Protein AF-A5GAB2-F1 (afdb_monomer_lite)

Foldseek 3Di:
DVVVCVVVVQFWKKDKFFPVCVVVCVVPNDFFQVVCVVVVDDGDDQDPCPVVPPRRDDDIHTPDPPCVSVVVSCVVDVVTDMDMDIDGPCVVPDDDPPDDDPDDPPDPDD

InterPro domains:
  IPR029494 ssDNA thymidine ADP-ribosyltransferase, DarT [PS52018] (11-110)

Organism: Geotalea uraniireducens (strain Rf4) (NCBI:txid351605)

Structure (mmCIF, N/CA/C/O backbone):
data_AF-A5GAB2-F1
#
_entry.id   AF-A5GAB2-F1
#
loop_
_atom_site.group_PDB
_atom_site.id
_atom_site.type_symbol
_atom_site.label_atom_id
_atom_site.label_alt_id
_atom_site.label_comp_id
_atom_site.label_asym_id
_atom_site.label_entity_id
_atom_site.label_seq_id
_atom_site.pdbx_PDB_ins_code
_atom_site.Cartn_x
_atom_site.Cartn_y
_atom_site.Cartn_z
_atom_site.occupancy
_atom_site.B_iso_or_equiv
_atom_site.auth_seq_id
_atom_site.auth_comp_id
_atom_site.auth_asym_id
_atom_site.auth_atom_id
_atom_site.pdbx_PDB_model_num
ATOM 1 N N . MET A 1 1 ? -11.990 -10.817 14.218 1.00 89.88 1 MET A N 1
ATOM 2 C CA . MET A 1 1 ? -11.371 -9.761 13.385 1.00 89.88 1 MET A CA 1
ATOM 3 C C . MET A 1 1 ? -12.088 -8.422 13.550 1.00 89.88 1 MET A C 1
ATOM 5 O O . MET A 1 1 ? -11.525 -7.550 14.194 1.00 89.88 1 MET A O 1
ATOM 9 N N . ARG A 1 2 ? -13.333 -8.268 13.069 1.00 95.56 2 ARG A N 1
ATOM 10 C CA . ARG A 1 2 ? -14.080 -6.993 13.083 1.00 95.56 2 ARG A CA 1
ATOM 11 C C . ARG A 1 2 ? -14.103 -6.262 14.436 1.00 95.56 2 ARG A C 1
ATOM 13 O O . ARG A 1 2 ? -13.582 -5.159 14.519 1.00 95.56 2 ARG A O 1
ATOM 20 N N . ALA A 1 3 ? -14.586 -6.908 15.501 1.00 96.94 3 ALA A N 1
ATOM 21 C CA . ALA A 1 3 ? -14.663 -6.293 16.834 1.00 96.94 3 ALA A CA 1
ATOM 22 C C . ALA A 1 3 ? -13.298 -5.810 17.367 1.00 96.94 3 ALA A C 1
ATOM 24 O O . ALA A 1 3 ? -13.215 -4.780 18.026 1.00 96.94 3 ALA A O 1
ATOM 25 N N . THR A 1 4 ? -12.209 -6.521 17.055 1.00 96.81 4 THR A N 1
ATOM 26 C CA . THR A 1 4 ? -10.845 -6.129 17.447 1.00 96.81 4 THR A CA 1
ATOM 27 C C . THR A 1 4 ? -10.370 -4.892 16.689 1.00 96.81 4 THR A C 1
ATOM 29 O O . THR A 1 4 ? -9.747 -4.016 17.280 1.00 96.81 4 THR A O 1
ATOM 32 N N . VAL A 1 5 ? -10.649 -4.824 15.386 1.00 96.69 5 VAL A N 1
ATOM 33 C CA . VAL A 1 5 ? -10.288 -3.685 14.530 1.00 96.69 5 VAL A CA 1
ATOM 34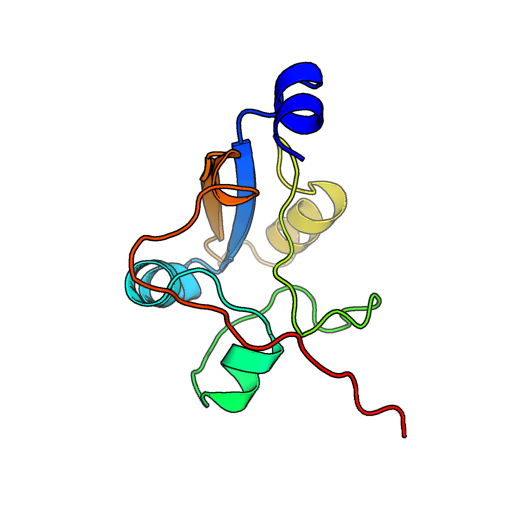 C C . VAL A 1 5 ? -11.083 -2.445 14.946 1.00 96.69 5 VAL A C 1
ATOM 36 O O . VAL A 1 5 ? -10.492 -1.390 15.175 1.00 96.69 5 VAL A O 1
ATOM 39 N N . GLU A 1 6 ? -12.398 -2.590 15.119 1.00 95.88 6 GLU A N 1
ATOM 40 C CA . GLU A 1 6 ? -13.297 -1.516 15.557 1.00 95.88 6 GLU A CA 1
ATOM 41 C C . GLU A 1 6 ? -12.958 -1.044 16.979 1.00 95.88 6 GLU A C 1
ATOM 43 O O . GLU A 1 6 ? -12.803 0.154 17.202 1.00 95.88 6 GLU A O 1
ATOM 48 N N . GLY A 1 7 ? -12.730 -1.966 17.923 1.00 97.62 7 GLY A N 1
ATOM 49 C CA . GLY A 1 7 ? -12.349 -1.636 19.302 1.00 97.62 7 GLY A CA 1
ATOM 50 C C . GLY A 1 7 ? -10.992 -0.934 19.429 1.00 97.62 7 GLY A C 1
ATOM 51 O O . GLY A 1 7 ? -10.744 -0.253 20.420 1.00 97.62 7 GLY A O 1
ATOM 52 N N . ARG A 1 8 ? -10.119 -1.060 18.420 1.00 96.81 8 ARG A N 1
ATOM 53 C CA . ARG A 1 8 ? -8.845 -0.326 18.322 1.00 96.81 8 ARG A CA 1
ATOM 54 C C . ARG A 1 8 ? -8.947 0.965 17.502 1.00 96.81 8 ARG A C 1
ATOM 56 O O . ARG A 1 8 ? -7.930 1.620 17.297 1.00 96.81 8 ARG A O 1
ATOM 63 N N . GLY A 1 9 ? -10.133 1.322 17.003 1.00 96.81 9 GLY A N 1
ATOM 64 C CA . GLY A 1 9 ? -10.336 2.514 16.174 1.00 96.81 9 GLY A CA 1
ATOM 65 C C . GLY A 1 9 ? -9.638 2.451 14.810 1.00 96.81 9 GLY A C 1
ATOM 66 O O . GLY A 1 9 ? -9.325 3.486 14.223 1.00 96.81 9 GLY A O 1
ATOM 67 N N . ILE A 1 10 ? -9.360 1.251 14.291 1.00 96.94 10 ILE A N 1
ATOM 68 C CA . ILE A 1 10 ? -8.656 1.076 13.017 1.00 96.94 10 ILE A CA 1
ATOM 69 C C . ILE A 1 10 ? -9.656 1.253 11.866 1.00 96.94 10 ILE A C 1
ATOM 71 O O . ILE A 1 10 ? -10.328 0.317 11.430 1.00 96.94 10 ILE A O 1
ATOM 75 N N . ALA A 1 11 ? -9.758 2.480 11.359 1.00 95.94 11 ALA A N 1
ATOM 76 C CA . ALA A 1 11 ? -10.657 2.815 10.251 1.00 95.94 11 ALA A CA 1
ATOM 77 C C . ALA A 1 11 ? -10.080 2.449 8.873 1.00 95.94 11 ALA A C 1
ATOM 79 O O . ALA A 1 11 ? -10.825 2.160 7.930 1.00 95.94 11 ALA A O 1
ATOM 80 N N . HIS A 1 12 ? -8.749 2.469 8.747 1.00 97.25 12 HIS A N 1
ATOM 81 C CA . HIS A 1 12 ? -8.078 2.347 7.461 1.00 97.25 12 HIS A CA 1
ATOM 82 C C . HIS A 1 12 ? -6.798 1.521 7.519 1.00 97.25 12 HIS A C 1
ATOM 84 O O . HIS A 1 12 ? -6.062 1.534 8.507 1.00 97.25 12 HIS A O 1
ATOM 90 N N . LEU A 1 13 ? -6.523 0.864 6.398 1.00 97.56 13 LEU A N 1
ATOM 91 C CA . LEU A 1 13 ? -5.247 0.237 6.090 1.00 97.56 13 LEU A CA 1
ATOM 92 C C . LEU A 1 13 ? -4.563 1.028 4.979 1.00 97.56 13 LEU A C 1
ATOM 94 O O . LEU A 1 13 ? -5.232 1.652 4.153 1.00 97.56 13 LEU A O 1
ATOM 98 N N . ILE A 1 14 ? -3.238 1.008 4.967 1.00 97.81 14 ILE A N 1
ATOM 99 C CA . ILE A 1 14 ? -2.424 1.803 4.057 1.00 97.81 14 ILE A CA 1
ATOM 100 C C . ILE A 1 14 ? -1.526 0.891 3.232 1.00 97.81 14 ILE A C 1
ATOM 102 O O . ILE A 1 14 ? -0.794 0.070 3.782 1.00 97.81 14 ILE A O 1
ATOM 106 N N . HIS A 1 15 ? -1.545 1.080 1.918 1.00 96.25 15 HIS A N 1
ATOM 107 C CA . HIS A 1 15 ? -0.602 0.462 0.994 1.00 96.25 15 HIS A CA 1
ATOM 108 C C . HIS A 1 15 ? 0.160 1.567 0.271 1.00 96.25 15 HIS A C 1
ATOM 110 O O . HIS A 1 15 ? -0.458 2.425 -0.357 1.00 96.25 15 HIS A O 1
AT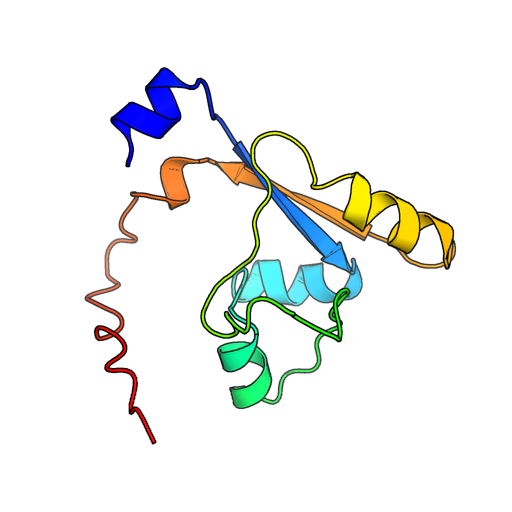OM 116 N N . PHE A 1 16 ? 1.487 1.571 0.371 1.00 95.56 16 PHE A N 1
ATOM 117 C CA . PHE A 1 16 ? 2.317 2.450 -0.446 1.00 95.56 16 PHE A CA 1
ATOM 118 C C . PHE A 1 16 ? 2.956 1.632 -1.563 1.00 95.56 16 PHE A C 1
ATOM 120 O O . PHE A 1 16 ? 3.400 0.504 -1.353 1.00 95.56 16 PHE A O 1
ATOM 127 N N . THR A 1 17 ? 2.978 2.203 -2.757 1.00 95.19 17 THR A N 1
ATOM 128 C CA . THR A 1 17 ? 3.434 1.521 -3.963 1.00 95.19 17 THR A CA 1
ATOM 129 C C . THR A 1 17 ? 3.974 2.526 -4.965 1.00 95.19 17 THR A C 1
ATOM 131 O O . THR A 1 17 ? 3.778 3.739 -4.835 1.00 95.19 17 THR A O 1
ATOM 134 N N . ARG A 1 18 ? 4.655 2.001 -5.971 1.00 95.56 18 ARG A N 1
ATOM 135 C CA . ARG A 1 18 ? 5.107 2.742 -7.140 1.00 95.56 18 ARG A CA 1
ATOM 136 C C . ARG A 1 18 ? 3.921 3.287 -7.914 1.00 95.56 18 ARG A C 1
ATOM 138 O O . ARG A 1 18 ? 2.936 2.574 -8.099 1.00 95.56 18 ARG A O 1
ATOM 145 N N . PHE A 1 19 ? 3.993 4.546 -8.343 1.00 96.00 19 PHE A N 1
ATOM 146 C CA . PHE A 1 19 ? 2.918 5.153 -9.130 1.00 96.00 19 PHE A CA 1
ATOM 147 C C . PHE A 1 19 ? 2.638 4.355 -10.411 1.00 96.00 19 PHE A C 1
ATOM 149 O O . PHE A 1 19 ? 1.490 4.213 -10.815 1.00 96.00 19 PHE A O 1
ATOM 156 N N . GLU A 1 20 ? 3.672 3.752 -10.988 1.00 95.75 20 GLU A N 1
ATOM 157 C CA . GLU A 1 20 ? 3.617 2.874 -12.156 1.00 95.75 20 GLU A CA 1
ATOM 158 C C . GLU A 1 20 ? 2.690 1.664 -11.943 1.00 95.75 20 GLU A C 1
ATOM 160 O O . GLU A 1 20 ? 1.992 1.244 -12.864 1.00 95.75 20 GLU A O 1
ATOM 165 N N . ASN A 1 21 ? 2.587 1.159 -10.709 1.00 95.69 21 ASN A N 1
ATOM 166 C CA . ASN A 1 21 ? 1.690 0.050 -10.379 1.00 95.69 21 ASN A CA 1
ATOM 167 C C . ASN A 1 21 ? 0.224 0.486 -10.241 1.00 95.69 21 ASN A C 1
ATOM 169 O O . ASN A 1 21 ? -0.663 -0.366 -10.173 1.00 95.69 21 ASN A O 1
ATOM 173 N N . LEU A 1 22 ? -0.059 1.793 -10.152 1.00 95.81 22 LEU A N 1
ATOM 174 C CA . LEU A 1 22 ? -1.391 2.292 -9.809 1.00 95.81 22 LEU A CA 1
ATOM 175 C C . LEU A 1 22 ? -2.448 1.836 -10.818 1.00 95.81 22 LEU A C 1
ATOM 177 O O . LEU A 1 22 ? -3.533 1.434 -10.409 1.00 95.81 22 LEU A O 1
ATOM 181 N N . ASN A 1 23 ? -2.128 1.852 -12.114 1.00 94.75 23 ASN A N 1
ATOM 182 C CA . ASN A 1 23 ? -3.068 1.430 -13.151 1.00 94.75 23 ASN A CA 1
ATOM 183 C C . ASN A 1 23 ? -3.446 -0.056 -13.006 1.00 94.75 23 ASN A C 1
ATOM 185 O O . ASN A 1 23 ? -4.629 -0.377 -12.937 1.00 94.75 23 ASN A O 1
ATOM 189 N N . SER A 1 24 ? -2.457 -0.947 -12.863 1.00 94.06 24 SER A N 1
ATOM 190 C CA . SER A 1 24 ? -2.709 -2.383 -12.648 1.00 94.06 24 SER A CA 1
ATOM 191 C C . SER A 1 24 ? -3.492 -2.629 -11.353 1.00 94.06 24 SER A C 1
ATOM 193 O O . SER A 1 24 ? -4.448 -3.400 -11.343 1.00 94.06 24 SER A O 1
ATOM 195 N N . ILE A 1 25 ? -3.183 -1.900 -10.274 1.00 95.06 25 ILE A N 1
ATOM 196 C CA . ILE A 1 25 ? -3.920 -2.009 -9.005 1.00 95.06 25 ILE A CA 1
ATOM 197 C C . ILE A 1 25 ? -5.382 -1.576 -9.155 1.00 95.06 25 ILE A C 1
ATOM 199 O O . ILE A 1 25 ? -6.265 -2.204 -8.572 1.00 95.06 25 ILE A O 1
ATOM 203 N N . LEU A 1 26 ? -5.668 -0.521 -9.920 1.00 94.56 26 LEU A N 1
ATOM 204 C CA . LEU A 1 26 ? -7.045 -0.086 -10.165 1.00 94.56 26 LEU A CA 1
ATOM 205 C C . LEU A 1 26 ? -7.829 -1.090 -11.022 1.00 94.56 26 LEU A C 1
ATOM 207 O O . LEU A 1 26 ? -9.038 -1.213 -10.845 1.00 94.56 26 LEU A O 1
ATOM 211 N N . GLN A 1 27 ? -7.154 -1.810 -11.920 1.00 93.88 27 GLN A N 1
ATOM 212 C CA . GLN A 1 27 ? -7.774 -2.798 -12.808 1.00 93.88 27 GLN A CA 1
ATOM 213 C C . GLN A 1 27 ? -7.970 -4.167 -12.143 1.00 93.88 27 GLN A C 1
ATOM 215 O O . GLN A 1 27 ? -9.008 -4.801 -12.323 1.00 93.88 27 GLN A O 1
ATOM 220 N N . HIS A 1 28 ? -6.987 -4.622 -11.367 1.00 92.12 28 HIS A N 1
ATOM 221 C CA . HIS A 1 28 ? -6.902 -6.002 -10.877 1.00 92.12 28 HIS A CA 1
ATOM 222 C C . HIS A 1 28 ? -6.900 -6.118 -9.348 1.00 92.12 28 HIS A C 1
ATOM 224 O O . HIS A 1 28 ? -6.882 -7.224 -8.808 1.00 92.12 28 HIS A O 1
ATOM 230 N N . GLY A 1 29 ? -6.917 -4.990 -8.637 1.00 92.88 29 GLY A N 1
ATOM 231 C CA . GLY A 1 29 ? -6.721 -4.946 -7.194 1.00 92.88 29 GLY A CA 1
ATOM 232 C C . GLY A 1 29 ? -5.257 -5.131 -6.784 1.00 92.88 29 GLY A C 1
ATOM 233 O O . GLY A 1 29 ? -4.361 -5.356 -7.599 1.00 92.88 29 GLY A O 1
ATOM 234 N N . ILE A 1 30 ? -5.006 -5.036 -5.477 1.00 93.94 30 ILE A N 1
ATOM 235 C CA . ILE A 1 30 ? -3.687 -5.320 -4.903 1.00 93.94 30 ILE A CA 1
ATOM 236 C C . ILE A 1 30 ? -3.553 -6.837 -4.766 1.00 93.94 30 ILE A C 1
ATOM 238 O O . ILE A 1 30 ? -4.340 -7.462 -4.054 1.00 93.94 30 ILE A O 1
ATOM 242 N N . ARG A 1 31 ? -2.559 -7.422 -5.435 1.00 93.00 31 ARG A N 1
ATOM 243 C CA . ARG A 1 31 ? -2.348 -8.873 -5.477 1.00 93.00 31 ARG A CA 1
ATOM 244 C C . ARG A 1 31 ? -1.063 -9.287 -4.754 1.00 93.00 31 ARG A C 1
ATOM 246 O O . ARG A 1 31 ? -0.118 -8.496 -4.707 1.00 93.00 31 ARG A O 1
ATOM 253 N N . PRO A 1 32 ? -1.015 -10.505 -4.184 1.00 91.94 32 PRO A N 1
ATOM 254 C CA . PRO A 1 32 ? 0.206 -11.055 -3.611 1.00 91.94 32 PRO A CA 1
ATOM 255 C C . PRO A 1 32 ? 1.332 -11.186 -4.632 1.00 91.94 32 PRO A C 1
ATOM 257 O O . PRO A 1 32 ? 1.093 -11.381 -5.825 1.00 91.94 32 PRO A O 1
ATOM 260 N N . ARG A 1 33 ? 2.564 -11.168 -4.123 1.00 88.88 33 ARG A N 1
ATOM 261 C CA . ARG A 1 33 ? 3.797 -11.307 -4.904 1.00 88.88 33 ARG A CA 1
ATOM 262 C C . ARG A 1 33 ? 3.780 -12.567 -5.775 1.00 88.88 33 ARG A C 1
ATOM 264 O O . ARG A 1 33 ? 3.992 -12.478 -6.976 1.00 88.88 33 ARG A O 1
ATOM 271 N N . GLN A 1 34 ? 3.401 -13.699 -5.184 1.00 91.00 34 GLN A N 1
ATOM 272 C CA . GLN A 1 34 ? 3.310 -14.988 -5.870 1.00 91.00 34 GLN A CA 1
ATOM 273 C C . GLN A 1 34 ? 2.342 -14.965 -7.064 1.00 91.00 34 GLN A C 1
ATOM 275 O O . GLN A 1 34 ? 2.599 -15.604 -8.080 1.00 91.00 34 GLN A O 1
ATOM 280 N N . VAL A 1 35 ? 1.225 -14.238 -6.955 1.00 91.38 35 VAL A N 1
ATOM 281 C CA . VAL A 1 35 ? 0.240 -14.133 -8.043 1.00 91.38 35 VAL A CA 1
ATOM 282 C C . VAL A 1 35 ? 0.795 -13.293 -9.190 1.00 91.38 35 VAL A C 1
ATOM 284 O O . VAL A 1 35 ? 0.588 -13.640 -10.349 1.00 91.38 35 VAL A O 1
ATOM 287 N N . LEU A 1 36 ? 1.507 -12.209 -8.874 1.00 90.81 36 LEU A N 1
ATOM 288 C CA . LEU A 1 36 ? 2.137 -11.351 -9.876 1.00 90.81 36 LEU A CA 1
ATOM 289 C C . LEU A 1 36 ? 3.271 -12.085 -10.607 1.00 90.81 36 LEU A C 1
ATOM 291 O O . LEU A 1 36 ? 3.318 -12.056 -11.833 1.00 90.81 36 LEU A O 1
ATOM 295 N N . ASP A 1 37 ? 4.109 -12.819 -9.869 1.00 89.31 37 ASP A N 1
ATOM 296 C CA . ASP A 1 37 ? 5.185 -13.641 -10.437 1.00 89.31 37 ASP A CA 1
ATOM 297 C C . ASP A 1 37 ? 4.645 -14.737 -11.372 1.00 89.31 37 ASP A C 1
ATOM 299 O O . ASP A 1 37 ? 5.201 -14.974 -12.442 1.00 89.31 37 ASP A O 1
ATOM 303 N N . ALA A 1 38 ? 3.531 -15.380 -11.008 1.00 89.88 38 ALA A N 1
ATOM 304 C CA . ALA A 1 38 ? 2.898 -16.407 -11.838 1.00 89.88 38 ALA A CA 1
ATOM 305 C C . ALA A 1 38 ? 2.153 -15.839 -13.061 1.00 89.88 38 ALA A C 1
ATOM 307 O O . ALA A 1 38 ? 1.992 -16.540 -14.060 1.00 89.88 38 ALA A O 1
ATOM 308 N N . GLY A 1 39 ? 1.669 -14.596 -12.980 1.00 82.62 39 GLY A N 1
ATOM 309 C CA . GLY A 1 39 ? 0.892 -13.945 -14.039 1.00 82.62 39 GLY A CA 1
ATOM 310 C C . GLY A 1 39 ? 1.729 -13.418 -15.205 1.00 82.62 39 GLY A C 1
ATOM 311 O O . GLY A 1 39 ? 1.163 -13.086 -16.244 1.00 82.62 39 GLY A O 1
ATOM 312 N N . GLY A 1 40 ? 3.056 -13.334 -15.047 1.00 77.69 40 GLY A N 1
ATOM 313 C CA . GLY A 1 40 ? 3.960 -12.786 -16.064 1.00 77.69 40 GLY A CA 1
ATOM 314 C C . GLY A 1 40 ? 3.773 -11.285 -16.317 1.00 77.69 40 GLY A C 1
ATOM 315 O O . GLY A 1 40 ? 4.254 -10.767 -17.322 1.00 77.69 40 GLY A O 1
ATOM 316 N N . GLU A 1 41 ? 3.056 -10.588 -15.435 1.00 78.69 41 GLU A N 1
ATOM 317 C CA . GLU A 1 41 ? 2.867 -9.144 -15.518 1.00 78.69 41 GLU A CA 1
ATOM 318 C C . GLU A 1 41 ? 4.119 -8.425 -15.023 1.00 78.69 41 GLU A C 1
ATOM 320 O O . GLU A 1 41 ? 4.706 -8.808 -14.011 1.00 78.69 41 GLU A O 1
ATOM 325 N N . GLU A 1 42 ? 4.507 -7.343 -15.694 1.00 84.06 42 GLU A N 1
ATOM 326 C CA . GLU A 1 42 ? 5.541 -6.464 -15.162 1.00 84.06 42 GLU A CA 1
ATOM 327 C C . GLU A 1 42 ? 4.976 -5.635 -14.004 1.00 84.06 42 GLU A C 1
ATOM 329 O O . GLU A 1 42 ? 3.953 -4.959 -14.128 1.00 84.06 42 GLU A O 1
ATOM 334 N N . TYR A 1 43 ? 5.658 -5.669 -12.864 1.00 89.94 43 TYR A N 1
ATOM 335 C CA . TYR A 1 43 ? 5.350 -4.833 -11.710 1.00 89.94 43 TYR A CA 1
ATOM 336 C C . TYR A 1 43 ? 6.638 -4.465 -10.978 1.00 89.94 43 TYR A C 1
ATOM 338 O O . TYR A 1 43 ? 7.631 -5.194 -11.006 1.00 89.94 43 TYR A O 1
ATOM 346 N N . ILE A 1 44 ? 6.607 -3.329 -10.284 1.00 90.12 44 ILE A N 1
ATOM 347 C CA . ILE A 1 44 ? 7.758 -2.833 -9.528 1.00 90.12 44 ILE A CA 1
ATOM 348 C C . ILE A 1 44 ? 7.511 -3.069 -8.041 1.00 90.12 44 ILE A C 1
ATOM 350 O O . ILE A 1 44 ? 6.495 -2.645 -7.489 1.00 90.12 44 ILE A O 1
ATOM 354 N N . PHE A 1 45 ? 8.444 -3.722 -7.362 1.00 85.94 45 PHE A N 1
ATOM 355 C CA . PHE A 1 45 ? 8.382 -3.961 -5.924 1.00 85.94 45 PHE A CA 1
ATOM 356 C C . PHE A 1 45 ? 9.438 -3.138 -5.194 1.00 85.94 45 PHE A C 1
ATOM 358 O O . PHE A 1 45 ? 10.516 -2.885 -5.715 1.00 85.94 45 PHE A O 1
ATOM 365 N N . ASN A 1 46 ? 9.113 -2.721 -3.971 1.00 81.56 46 ASN A N 1
ATOM 366 C CA . ASN A 1 46 ? 10.015 -1.896 -3.166 1.00 81.56 46 ASN A CA 1
ATOM 367 C C . ASN A 1 46 ? 11.004 -2.763 -2.374 1.00 81.56 46 ASN A C 1
ATOM 369 O O . ASN A 1 46 ? 12.172 -2.424 -2.244 1.00 81.56 46 ASN A O 1
ATOM 373 N N . ASP A 1 47 ? 10.518 -3.881 -1.832 1.00 80.38 47 ASP A N 1
ATOM 374 C CA . ASP A 1 47 ? 11.270 -4.784 -0.962 1.00 80.38 47 ASP A CA 1
ATOM 375 C C . ASP A 1 47 ? 11.702 -6.024 -1.749 1.00 80.38 47 ASP A C 1
ATOM 377 O O . ASP A 1 47 ? 10.872 -6.881 -2.067 1.00 80.38 47 ASP A O 1
ATOM 381 N N . GLU A 1 48 ? 12.987 -6.090 -2.098 1.00 74.25 48 GLU A N 1
ATOM 382 C CA . GLU A 1 48 ? 13.569 -7.227 -2.817 1.00 74.25 48 GLU A CA 1
ATOM 383 C C . GLU A 1 48 ? 13.799 -8.446 -1.922 1.00 74.25 48 GLU A C 1
ATOM 385 O O . GLU A 1 48 ? 13.802 -9.572 -2.412 1.00 74.25 48 GLU A O 1
ATOM 390 N N . LEU A 1 49 ? 13.981 -8.236 -0.616 1.00 74.19 49 LEU A N 1
ATOM 391 C CA . LEU A 1 49 ? 14.433 -9.280 0.299 1.00 74.19 49 LEU A CA 1
ATOM 392 C C . LEU A 1 49 ? 13.273 -10.046 0.937 1.00 74.19 49 LEU A C 1
ATOM 394 O O . LEU A 1 49 ? 13.480 -1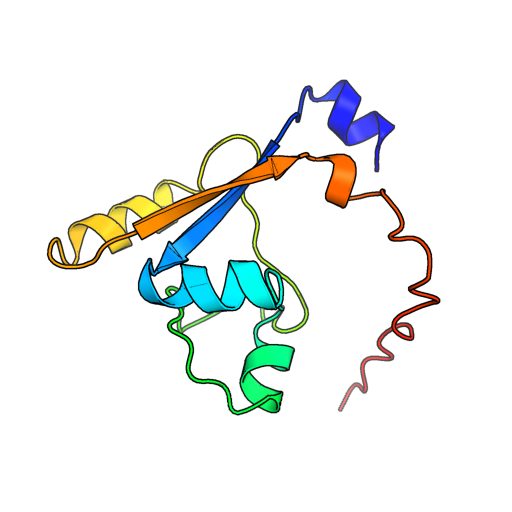1.201 1.296 1.00 74.19 49 LEU A O 1
ATOM 398 N N . ARG A 1 50 ? 12.087 -9.423 1.096 1.00 78.81 50 ARG A N 1
ATOM 399 C CA . ARG A 1 50 ? 10.854 -10.027 1.660 1.00 78.81 50 ARG A CA 1
ATOM 400 C C . ARG A 1 50 ? 11.160 -11.057 2.757 1.00 78.81 50 ARG A C 1
ATOM 402 O O . ARG A 1 50 ? 10.802 -12.228 2.660 1.00 78.81 50 ARG A O 1
ATOM 409 N N . LEU A 1 51 ? 11.839 -10.600 3.810 1.00 81.25 51 LEU A N 1
ATOM 410 C CA . LEU A 1 51 ? 12.447 -11.462 4.837 1.00 81.25 51 LEU A CA 1
ATOM 411 C C . LEU A 1 51 ? 11.439 -12.317 5.630 1.00 81.25 51 LEU A C 1
ATOM 413 O O . LEU A 1 51 ? 11.845 -13.248 6.318 1.00 81.25 51 LEU A O 1
ATOM 417 N N . ASP A 1 52 ? 10.143 -11.998 5.557 1.00 81.81 52 ASP A N 1
ATOM 418 C CA . ASP A 1 52 ? 9.066 -12.778 6.173 1.00 81.81 52 ASP A CA 1
ATOM 419 C C . ASP A 1 52 ? 8.680 -14.038 5.380 1.00 81.81 52 ASP A C 1
ATOM 421 O O . ASP A 1 52 ? 8.008 -14.909 5.924 1.00 81.81 52 ASP A O 1
ATOM 425 N N . GLY A 1 53 ? 9.089 -14.144 4.111 1.00 82.19 53 GLY A N 1
ATOM 426 C CA . GLY A 1 53 ? 8.755 -15.263 3.227 1.00 82.19 53 GLY A CA 1
ATOM 427 C C . GLY A 1 53 ? 7.279 -15.338 2.807 1.00 82.19 53 GLY A C 1
ATOM 428 O O . GLY A 1 53 ? 6.897 -16.261 2.091 1.00 82.19 53 GLY A O 1
ATOM 429 N N . CYS A 1 54 ? 6.439 -14.374 3.199 1.00 87.12 54 CYS A N 1
ATOM 430 C CA . CYS A 1 54 ? 4.985 -14.408 2.994 1.00 87.12 54 CYS A CA 1
ATOM 431 C C . CYS A 1 54 ? 4.582 -13.924 1.586 1.00 87.12 54 CYS A C 1
ATOM 433 O O . CYS A 1 54 ? 3.956 -12.870 1.424 1.00 87.12 54 CYS A O 1
ATOM 435 N N . LEU A 1 55 ? 4.983 -14.643 0.536 1.00 88.38 55 LEU A N 1
ATOM 436 C CA . LEU A 1 55 ? 4.760 -14.232 -0.861 1.00 88.38 55 LEU A CA 1
ATOM 437 C C . LEU A 1 55 ? 3.290 -14.330 -1.313 1.00 88.38 55 LEU A C 1
ATOM 439 O O . LEU A 1 55 ? 2.897 -13.663 -2.273 1.00 88.38 55 LEU A O 1
ATOM 443 N N . ASP A 1 56 ? 2.481 -15.110 -0.603 1.00 91.19 56 ASP A N 1
ATOM 444 C CA . ASP A 1 56 ? 1.045 -15.318 -0.807 1.00 91.19 56 ASP A CA 1
ATOM 445 C C . ASP A 1 56 ? 0.162 -14.275 -0.091 1.00 91.19 56 ASP A C 1
ATOM 447 O O . ASP A 1 56 ? -1.064 -14.306 -0.209 1.00 91.19 56 ASP A O 1
ATOM 451 N N . ALA A 1 57 ? 0.771 -13.297 0.588 1.00 90.25 57 ALA A N 1
ATOM 452 C CA . ALA A 1 57 ? 0.078 -12.225 1.295 1.00 90.25 57 ALA A CA 1
ATOM 453 C C . ALA A 1 57 ? 0.378 -10.823 0.730 1.00 90.25 57 ALA A C 1
ATOM 455 O O . ALA A 1 57 ? 1.403 -10.567 0.089 1.00 90.25 57 ALA A O 1
ATOM 456 N N . VAL A 1 58 ? -0.525 -9.881 1.021 1.00 91.25 58 VAL A N 1
ATOM 457 C CA . VAL A 1 58 ? -0.345 -8.445 0.759 1.00 91.25 58 VAL A CA 1
ATOM 458 C C . VAL A 1 58 ? 0.061 -7.740 2.050 1.00 91.25 58 VAL A C 1
ATOM 460 O O . VAL A 1 58 ? -0.605 -7.869 3.076 1.00 91.25 58 VAL A O 1
ATOM 463 N N . SER A 1 59 ? 1.125 -6.939 1.985 1.00 90.69 59 SER A N 1
ATOM 464 C CA . SER A 1 59 ? 1.568 -6.118 3.113 1.00 90.69 59 SER A CA 1
ATOM 465 C C . SER A 1 59 ? 0.809 -4.789 3.165 1.00 90.69 59 SER A C 1
ATOM 467 O O . SER A 1 59 ? 0.812 -4.008 2.205 1.00 90.69 59 SER A O 1
ATOM 469 N N . LEU A 1 60 ? 0.1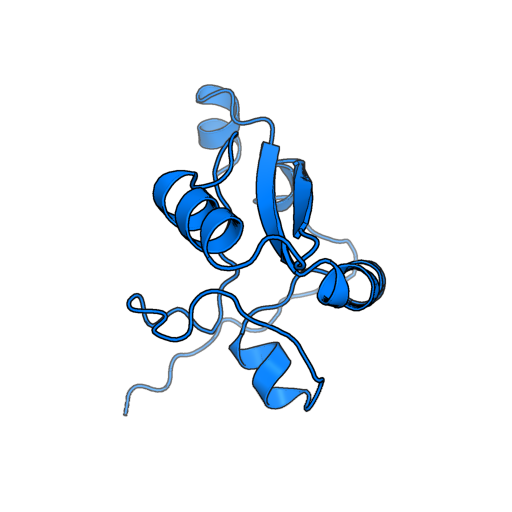57 -4.537 4.302 1.00 94.38 60 LEU A N 1
ATOM 470 C CA . LEU A 1 60 ? -0.611 -3.328 4.590 1.00 94.38 60 LEU A CA 1
ATOM 471 C C . LEU A 1 60 ? -0.188 -2.755 5.945 1.00 94.38 60 LEU A C 1
ATOM 473 O O . LEU A 1 60 ? -0.044 -3.479 6.927 1.00 94.38 60 LEU A O 1
ATOM 477 N N . SER A 1 61 ? -0.027 -1.437 6.015 1.00 96.06 61 SER A N 1
ATOM 478 C CA . SER A 1 61 ? 0.197 -0.724 7.276 1.00 96.06 61 SER A CA 1
ATOM 479 C C . SER A 1 61 ? -1.139 -0.343 7.929 1.00 96.06 61 SER A C 1
ATOM 481 O O . SER A 1 61 ? -2.139 -0.146 7.242 1.00 96.06 61 SER A O 1
ATOM 483 N N . ILE A 1 62 ? -1.174 -0.221 9.256 1.00 95.62 62 ILE A N 1
ATOM 484 C CA . ILE A 1 62 ? -2.379 0.155 10.011 1.00 95.62 62 ILE A CA 1
ATOM 485 C C . ILE A 1 62 ? -2.378 1.667 10.239 1.00 95.62 62 ILE A C 1
ATOM 487 O O . ILE A 1 62 ? -1.435 2.188 10.830 1.00 95.62 62 ILE A O 1
ATOM 491 N N . SER A 1 63 ? -3.444 2.357 9.819 1.00 91.69 63 SER A N 1
ATOM 492 C CA . SER A 1 63 ? -3.695 3.801 10.001 1.00 91.69 63 SER A CA 1
ATOM 493 C C . SER A 1 63 ? -2.709 4.773 9.327 1.00 91.69 63 SER A C 1
ATOM 495 O O . SER A 1 63 ? -3.139 5.797 8.803 1.00 91.69 63 SER A O 1
ATOM 497 N N . PHE A 1 64 ? -1.413 4.470 9.295 1.00 93.62 64 PHE A N 1
ATOM 498 C CA . PHE A 1 64 ? -0.351 5.276 8.691 1.00 93.62 64 PHE A CA 1
ATOM 499 C C . PHE A 1 64 ? 0.630 4.355 7.945 1.00 93.62 64 PHE A C 1
ATOM 501 O O . PHE A 1 64 ? 0.757 3.195 8.347 1.00 93.62 64 PHE A O 1
ATOM 508 N N . PRO A 1 65 ? 1.321 4.803 6.873 1.00 93.00 65 PRO A N 1
ATOM 509 C CA . PRO A 1 65 ? 2.356 3.993 6.238 1.00 93.00 65 PRO A CA 1
ATOM 510 C C . PRO A 1 65 ? 3.400 3.525 7.255 1.00 93.00 65 PRO A C 1
ATOM 512 O O . PRO A 1 65 ? 3.718 4.252 8.200 1.00 93.00 65 PRO A O 1
ATOM 515 N N . ASN A 1 66 ? 4.002 2.357 7.026 1.00 93.19 66 ASN A N 1
ATOM 516 C CA . ASN A 1 66 ? 5.238 1.967 7.697 1.00 93.19 66 ASN A CA 1
ATOM 517 C C . ASN A 1 66 ? 6.355 2.951 7.309 1.00 93.19 66 ASN A C 1
ATOM 519 O O . ASN A 1 66 ? 7.137 2.708 6.394 1.00 93.19 66 ASN A O 1
ATOM 523 N N . TYR A 1 67 ? 6.402 4.097 7.985 1.00 92.38 67 TYR A N 1
ATOM 524 C CA . TYR A 1 67 ? 7.254 5.222 7.616 1.00 92.38 67 TYR A CA 1
ATOM 525 C C . TYR A 1 67 ? 8.737 4.886 7.736 1.00 92.38 67 TYR A C 1
ATOM 527 O O . TYR A 1 67 ? 9.536 5.427 6.981 1.00 92.38 67 TYR A O 1
ATOM 535 N N . LYS A 1 68 ? 9.102 3.963 8.636 1.00 92.75 68 LYS A N 1
ATOM 536 C CA . LYS A 1 68 ? 10.479 3.478 8.780 1.00 92.75 68 LYS A CA 1
ATOM 537 C C . LYS A 1 68 ? 10.969 2.772 7.519 1.00 92.75 68 LYS A C 1
ATOM 539 O O . LYS A 1 68 ? 12.150 2.845 7.217 1.00 92.75 68 LYS A O 1
ATOM 544 N N . MET A 1 69 ? 10.062 2.123 6.792 1.00 91.50 69 MET A N 1
ATOM 545 C CA . MET A 1 69 ? 10.344 1.508 5.498 1.00 91.50 69 MET A CA 1
ATOM 546 C C . MET A 1 69 ? 10.155 2.515 4.359 1.00 91.50 69 MET A C 1
ATOM 548 O O . MET A 1 69 ? 11.018 2.654 3.503 1.00 91.50 69 MET A O 1
ATOM 552 N N . PHE A 1 70 ? 9.049 3.260 4.358 1.00 94.19 70 PHE A N 1
ATOM 553 C CA . PHE A 1 70 ? 8.682 4.132 3.243 1.00 94.19 70 PHE A CA 1
ATOM 554 C C . PHE A 1 70 ? 9.596 5.359 3.088 1.00 94.19 70 PHE A C 1
ATOM 556 O O . PHE A 1 70 ? 9.893 5.763 1.966 1.00 94.19 70 PHE A O 1
ATOM 563 N N . TYR A 1 71 ? 10.053 5.958 4.192 1.00 94.94 71 TYR A N 1
ATOM 564 C CA . TYR A 1 71 ? 10.894 7.157 4.148 1.00 94.94 71 TYR A CA 1
ATOM 565 C C . TYR A 1 71 ? 12.242 6.913 3.444 1.00 94.94 71 TYR A C 1
ATOM 567 O O . TYR A 1 71 ? 12.539 7.664 2.516 1.00 94.94 71 TYR A O 1
ATOM 575 N N . PRO A 1 72 ? 13.019 5.857 3.773 1.00 93.81 72 PRO A N 1
ATOM 576 C CA . PRO A 1 72 ? 14.226 5.518 3.019 1.00 93.81 72 PRO A CA 1
ATOM 577 C C . PRO A 1 72 ? 13.993 5.383 1.511 1.00 93.81 72 PRO A C 1
ATOM 579 O O . PRO A 1 72 ? 14.704 6.025 0.744 1.00 93.81 72 PRO A O 1
ATOM 582 N N . TYR A 1 73 ? 12.966 4.641 1.077 1.00 93.19 73 TYR A N 1
ATOM 583 C CA . TYR A 1 73 ? 12.664 4.475 -0.353 1.00 93.19 73 TYR A CA 1
ATOM 584 C C . TYR A 1 73 ? 12.346 5.794 -1.058 1.00 93.19 73 TYR A C 1
ATOM 586 O O . TYR A 1 73 ? 12.758 6.013 -2.193 1.00 93.19 73 TYR A O 1
ATOM 594 N N . ARG A 1 74 ? 11.642 6.702 -0.378 1.00 94.06 74 ARG A N 1
ATOM 595 C CA . ARG A 1 74 ? 11.360 8.041 -0.905 1.00 94.06 74 ARG A CA 1
ATOM 596 C C . ARG A 1 74 ? 12.595 8.929 -1.023 1.00 94.06 74 ARG A C 1
ATOM 598 O O . ARG A 1 74 ? 12.604 9.820 -1.864 1.00 94.06 74 ARG A O 1
ATOM 605 N N . CYS A 1 75 ? 13.571 8.750 -0.140 1.00 95.12 75 CYS A N 1
ATOM 606 C CA . CYS A 1 75 ? 14.784 9.564 -0.103 1.00 95.12 75 CYS A CA 1
ATOM 607 C C . CYS A 1 75 ? 15.906 9.021 -0.993 1.00 95.12 75 CYS A C 1
ATOM 609 O O . CYS A 1 75 ? 16.840 9.764 -1.283 1.00 95.12 75 CYS A O 1
ATOM 611 N N . GLN A 1 76 ? 15.834 7.751 -1.402 1.00 93.44 76 GLN A N 1
ATOM 612 C CA . GLN A 1 76 ? 16.815 7.130 -2.295 1.00 93.44 76 GLN A CA 1
ATOM 613 C C . GLN A 1 76 ? 16.781 7.732 -3.702 1.00 93.44 76 GLN A C 1
ATOM 615 O O . GLN A 1 76 ? 17.834 7.936 -4.297 1.00 93.44 76 GLN A O 1
ATOM 620 N N . ASP A 1 77 ? 15.590 8.041 -4.213 1.00 92.12 77 ASP A N 1
ATOM 621 C CA . ASP A 1 77 ? 15.419 8.627 -5.539 1.00 92.12 77 ASP A CA 1
ATOM 622 C C . ASP A 1 77 ? 14.145 9.482 -5.586 1.00 92.12 77 ASP A C 1
ATOM 624 O O . ASP A 1 77 ? 13.020 8.995 -5.452 1.00 92.12 77 ASP A O 1
ATOM 628 N N . TYR A 1 78 ? 14.341 10.785 -5.783 1.00 94.00 78 TYR A N 1
ATOM 629 C CA . TYR A 1 78 ? 13.271 11.779 -5.821 1.00 94.00 78 TYR A CA 1
ATOM 630 C C . TYR A 1 78 ? 12.572 11.886 -7.181 1.00 94.00 78 TYR A C 1
ATOM 632 O O . TYR A 1 78 ? 11.551 12.564 -7.276 1.00 94.00 78 TYR A O 1
ATOM 640 N N . SER A 1 79 ? 13.096 11.242 -8.229 1.00 94.94 79 SER A N 1
ATOM 641 C CA . SER A 1 79 ? 12.425 11.165 -9.535 1.00 94.94 79 SER A CA 1
ATOM 642 C C . SER A 1 79 ? 11.227 10.210 -9.513 1.00 94.94 79 SER A C 1
ATOM 644 O O . SER A 1 79 ? 10.351 10.259 -10.378 1.00 94.94 79 SER A O 1
ATOM 646 N N . ILE A 1 80 ? 11.172 9.359 -8.491 1.00 94.81 80 ILE A N 1
ATOM 647 C CA . ILE A 1 80 ? 10.170 8.325 -8.333 1.00 94.81 80 ILE A CA 1
ATOM 648 C C . ILE A 1 80 ? 8.888 8.903 -7.734 1.00 94.81 80 ILE A C 1
ATOM 650 O O . ILE A 1 80 ? 8.870 9.444 -6.625 1.00 94.81 80 ILE A O 1
ATOM 654 N N . ASN A 1 81 ? 7.778 8.678 -8.435 1.00 96.00 81 ASN A N 1
ATOM 655 C CA . ASN A 1 81 ? 6.447 8.988 -7.936 1.00 96.00 81 ASN A CA 1
ATOM 656 C C . ASN A 1 81 ? 5.867 7.815 -7.139 1.00 96.00 81 ASN A C 1
ATOM 658 O O . ASN A 1 81 ? 5.952 6.649 -7.530 1.00 96.00 81 ASN A O 1
ATOM 662 N N . TRP A 1 82 ? 5.218 8.145 -6.026 1.00 96.31 82 TRP A N 1
ATOM 663 C CA . TRP A 1 82 ? 4.643 7.177 -5.098 1.00 96.31 82 TRP A CA 1
ATOM 664 C C . TRP A 1 82 ? 3.136 7.371 -4.980 1.00 96.31 82 TRP A C 1
ATOM 666 O O . TRP A 1 82 ? 2.654 8.497 -4.857 1.00 96.31 82 TRP A O 1
ATOM 676 N N . ALA A 1 83 ? 2.397 6.267 -4.933 1.00 96.38 83 ALA A N 1
ATOM 677 C CA . ALA A 1 83 ? 0.989 6.254 -4.566 1.00 96.38 83 ALA A CA 1
ATOM 678 C C . ALA A 1 83 ? 0.832 5.733 -3.130 1.00 96.38 83 ALA A C 1
ATOM 680 O O . ALA A 1 83 ? 1.412 4.711 -2.761 1.00 96.38 83 ALA A O 1
ATOM 681 N N . VAL A 1 84 ? 0.027 6.427 -2.319 1.00 96.69 84 VAL A N 1
ATOM 682 C CA . VAL A 1 84 ? -0.352 5.993 -0.965 1.00 96.69 84 VAL A CA 1
ATOM 683 C C . VAL A 1 84 ? -1.855 5.760 -0.944 1.00 96.69 84 VAL A C 1
ATOM 685 O O . VAL A 1 84 ? -2.652 6.697 -0.946 1.00 96.69 84 VAL A O 1
ATOM 688 N N . LEU A 1 85 ? -2.240 4.490 -0.951 1.00 97.12 85 LEU A N 1
ATOM 689 C CA . LEU A 1 85 ? -3.624 4.053 -1.026 1.00 97.12 85 LEU A CA 1
ATOM 690 C C . LEU A 1 85 ? -4.188 3.863 0.376 1.00 97.12 85 LEU A C 1
ATOM 692 O O . LEU A 1 85 ? -3.593 3.180 1.212 1.00 97.12 85 LEU A O 1
ATOM 696 N N . ARG A 1 86 ? -5.369 4.439 0.613 1.00 97.19 86 ARG A N 1
ATOM 697 C CA . ARG A 1 86 ? -6.134 4.259 1.846 1.00 97.19 86 ARG A CA 1
ATOM 698 C C . ARG A 1 86 ? -7.288 3.300 1.596 1.00 97.19 86 ARG A C 1
ATOM 700 O O . ARG A 1 86 ? -8.238 3.632 0.893 1.00 97.19 86 ARG A O 1
ATOM 707 N N . LEU A 1 87 ? -7.222 2.137 2.223 1.00 96.38 87 LEU A N 1
ATOM 708 C CA . LEU A 1 87 ? -8.231 1.092 2.135 1.00 96.38 87 LEU A CA 1
ATOM 709 C C . LEU A 1 87 ? -9.132 1.159 3.369 1.00 96.38 87 LEU A C 1
ATOM 711 O O . LEU A 1 87 ? -8.657 1.411 4.477 1.00 96.38 87 LEU A O 1
ATOM 715 N N . LYS A 1 88 ? -10.440 0.941 3.205 1.00 96.00 88 LYS A N 1
ATOM 716 C CA . LYS A 1 88 ? -11.340 0.768 4.356 1.00 96.00 88 LYS A CA 1
ATOM 717 C C . LYS A 1 88 ? -10.955 -0.514 5.088 1.00 96.00 88 LYS A C 1
ATOM 719 O O . LYS A 1 88 ? -10.719 -1.525 4.440 1.00 96.00 88 LYS A O 1
ATOM 724 N N . SER A 1 89 ? -10.923 -0.499 6.419 1.00 96.38 89 SER A N 1
ATOM 725 C CA . SER A 1 89 ? -10.565 -1.694 7.199 1.00 96.38 89 SER A CA 1
ATOM 726 C C . SER A 1 89 ? -11.551 -2.853 7.028 1.00 96.38 89 SER A C 1
ATOM 728 O O . SER A 1 89 ? -11.198 -3.998 7.306 1.00 96.38 89 SER A O 1
ATOM 730 N N . SER A 1 90 ? -12.743 -2.577 6.491 1.00 95.31 90 SER A N 1
ATOM 731 C CA . SER A 1 90 ? -13.757 -3.586 6.211 1.00 95.31 90 SER A CA 1
ATOM 732 C C . SER A 1 90 ? -13.318 -4.661 5.220 1.00 95.31 90 SER A C 1
ATOM 734 O O . SER A 1 90 ? -13.801 -5.785 5.312 1.00 95.31 90 SER A O 1
ATOM 736 N N . ILE A 1 91 ? -12.294 -4.402 4.395 1.00 92.88 91 ILE A N 1
ATOM 737 C CA . ILE A 1 91 ? -11.687 -5.425 3.526 1.00 92.88 91 ILE A CA 1
ATOM 738 C C . ILE A 1 91 ? -11.147 -6.645 4.294 1.00 92.88 91 ILE A C 1
ATOM 740 O O . ILE A 1 91 ? -10.927 -7.690 3.698 1.00 92.88 91 ILE A O 1
ATOM 744 N N . LEU A 1 92 ? -10.918 -6.528 5.608 1.00 93.56 92 LEU A N 1
ATOM 745 C CA . LEU A 1 92 ? -10.450 -7.632 6.452 1.00 93.56 92 LEU A CA 1
ATOM 746 C C . LEU A 1 92 ? -11.546 -8.655 6.794 1.00 93.56 92 LEU A C 1
ATOM 748 O O . LEU A 1 92 ? -11.238 -9.695 7.377 1.00 93.56 92 LEU A O 1
ATOM 752 N N . TRP A 1 93 ? -12.821 -8.357 6.530 1.00 93.44 93 TRP A N 1
ATOM 753 C CA . TRP A 1 93 ? -13.936 -9.260 6.849 1.00 93.44 93 TRP A CA 1
ATOM 754 C C . TRP A 1 93 ? -15.082 -9.244 5.842 1.00 93.44 93 TRP A C 1
ATOM 756 O O . TRP A 1 93 ? -15.895 -10.170 5.854 1.00 93.44 93 TRP A O 1
ATOM 766 N N . ASP A 1 94 ? -15.187 -8.213 5.008 1.00 91.25 94 ASP A N 1
ATOM 767 C CA . ASP A 1 94 ? -16.200 -8.154 3.969 1.00 91.25 94 ASP A CA 1
ATOM 768 C C . ASP A 1 94 ? -15.981 -9.312 2.990 1.00 91.25 94 ASP A C 1
ATOM 770 O O . ASP A 1 94 ? -14.875 -9.553 2.503 1.00 91.25 94 ASP A O 1
ATOM 774 N N . ARG A 1 95 ? -17.057 -10.045 2.698 1.00 79.94 95 ARG A N 1
ATOM 775 C CA . ARG A 1 95 ? -17.072 -10.998 1.590 1.00 79.94 95 ARG A CA 1
ATOM 776 C C . ARG A 1 95 ? -17.485 -10.256 0.337 1.00 79.94 95 ARG A C 1
ATOM 778 O O . ARG A 1 95 ? -18.507 -9.572 0.343 1.00 79.94 95 ARG A O 1
ATOM 785 N N . ILE A 1 96 ? -16.732 -10.443 -0.738 1.00 73.75 96 ILE A N 1
ATOM 786 C CA . ILE A 1 96 ? -17.183 -10.026 -2.059 1.00 73.75 96 ILE A CA 1
ATOM 787 C C . ILE A 1 96 ? -18.261 -11.036 -2.491 1.00 73.75 96 ILE A C 1
ATOM 789 O O . ILE A 1 96 ? -18.001 -12.243 -2.502 1.00 73.75 96 ILE A O 1
ATOM 793 N N . PRO A 1 97 ? -19.499 -10.600 -2.780 1.00 60.41 97 PRO A N 1
ATOM 794 C CA . PRO A 1 97 ? -20.529 -11.500 -3.283 1.00 60.41 97 PRO A CA 1
ATOM 795 C C . PRO A 1 97 ? -20.067 -12.148 -4.596 1.00 60.41 97 PRO A C 1
ATOM 797 O O . PRO A 1 97 ? -19.597 -11.450 -5.489 1.00 60.41 97 PRO A O 1
ATOM 800 N N . GLY A 1 98 ? -20.196 -13.472 -4.715 1.00 63.81 98 GLY A N 1
ATOM 801 C CA . GLY A 1 98 ? -19.815 -14.216 -5.925 1.00 63.81 98 GLY A CA 1
ATOM 802 C C . GLY A 1 98 ? -18.373 -14.737 -5.967 1.00 63.81 98 GLY A C 1
ATOM 803 O O . GLY A 1 98 ? -18.015 -15.408 -6.928 1.00 63.81 98 GLY A O 1
ATOM 804 N N . THR A 1 99 ? -17.552 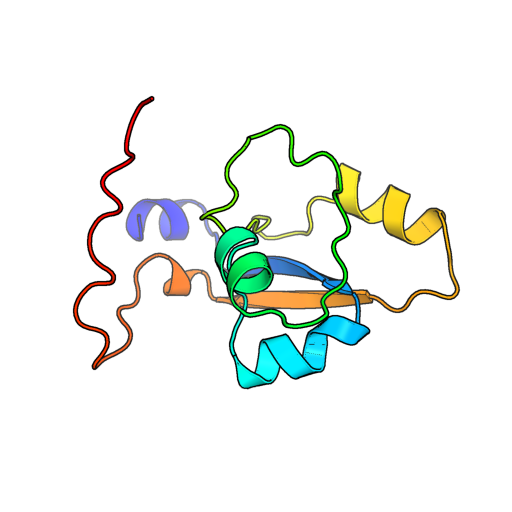-14.500 -4.938 1.00 61.03 99 THR A N 1
ATOM 805 C CA . THR A 1 99 ? -16.255 -15.181 -4.772 1.00 61.03 99 THR A CA 1
ATOM 806 C C . THR A 1 99 ? -16.386 -16.310 -3.750 1.00 61.03 99 THR A C 1
ATOM 808 O O . THR A 1 99 ? -16.076 -16.138 -2.567 1.00 61.03 99 THR A O 1
ATOM 811 N N . ASP A 1 100 ? -16.886 -17.468 -4.182 1.00 52.94 100 ASP A N 1
ATOM 812 C CA . ASP A 1 100 ? -16.827 -18.687 -3.376 1.00 52.94 100 ASP A CA 1
ATOM 813 C C . ASP A 1 100 ? -15.380 -19.193 -3.333 1.00 52.94 100 ASP A C 1
ATOM 815 O O . ASP A 1 100 ? -14.823 -19.590 -4.348 1.00 52.94 100 ASP A O 1
ATOM 819 N N . ARG A 1 101 ? -14.783 -19.114 -2.136 1.00 47.97 101 ARG A N 1
ATOM 820 C CA . ARG A 1 101 ? -13.507 -19.706 -1.688 1.00 47.97 101 ARG A CA 1
ATOM 821 C C . ARG A 1 101 ? -12.406 -19.799 -2.757 1.00 47.97 101 ARG A C 1
ATOM 823 O O . ARG A 1 101 ? -12.331 -20.772 -3.502 1.00 47.97 101 ARG A 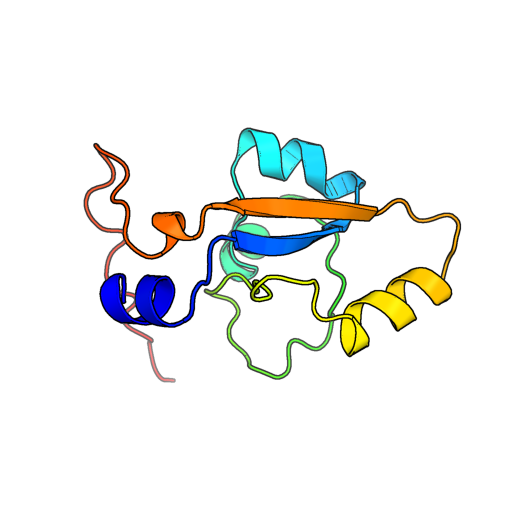O 1
ATOM 830 N N . ILE A 1 102 ? -11.422 -18.898 -2.679 1.00 50.44 102 ILE A N 1
ATOM 831 C CA . ILE A 1 102 ? -10.050 -19.310 -3.015 1.00 50.44 102 ILE A CA 1
ATOM 832 C C . ILE A 1 102 ? -9.770 -20.531 -2.116 1.00 50.44 102 ILE A C 1
ATOM 834 O O . ILE A 1 102 ? -9.961 -20.408 -0.900 1.00 50.44 102 ILE A O 1
ATOM 838 N N . PRO A 1 103 ? -9.449 -21.716 -2.668 1.00 40.16 103 PRO A N 1
ATOM 839 C CA . PRO A 1 103 ? -9.214 -22.908 -1.867 1.00 40.16 103 PRO A CA 1
ATOM 840 C C . PRO A 1 103 ? -8.182 -22.602 -0.787 1.00 40.16 103 PRO A C 1
ATOM 842 O O . PRO A 1 103 ? -7.200 -21.912 -1.058 1.00 40.16 103 PRO A O 1
ATOM 845 N N . GLU A 1 104 ? -8.411 -23.097 0.430 1.00 44.56 104 GLU A N 1
ATOM 846 C CA . GLU A 1 104 ? -7.408 -23.038 1.490 1.00 44.56 104 GLU A CA 1
ATOM 847 C C . GLU A 1 104 ? -6.084 -23.564 0.932 1.00 44.56 104 GLU A C 1
ATOM 849 O O . GLU A 1 104 ? -6.011 -24.694 0.436 1.00 44.56 104 GLU A O 1
ATOM 854 N N . PHE A 1 105 ? -5.062 -22.710 0.958 1.00 48.84 105 PHE A N 1
ATOM 855 C CA . PHE A 1 105 ? -3.738 -23.031 0.459 1.00 48.84 105 PHE A CA 1
ATOM 856 C C . PHE A 1 105 ? -3.176 -24.157 1.333 1.00 48.84 105 PHE A C 1
ATOM 858 O O . PHE A 1 105 ? -2.734 -23.938 2.461 1.00 48.84 105 PHE A O 1
ATOM 865 N N . ARG A 1 106 ? -3.244 -25.399 0.843 1.00 37.94 106 ARG A N 1
ATOM 866 C CA . ARG A 1 106 ? -2.512 -26.515 1.439 1.00 37.94 106 ARG A CA 1
ATOM 867 C C . ARG A 1 106 ? -1.047 -26.304 1.093 1.00 37.94 106 ARG A C 1
ATOM 869 O O . ARG A 1 106 ? -0.617 -26.655 -0.000 1.00 37.94 106 ARG A O 1
ATOM 876 N N . GLY A 1 107 ? -0.303 -25.697 2.015 1.00 38.06 107 GLY A N 1
ATOM 877 C CA . GLY A 1 107 ? 1.148 -25.635 1.930 1.00 38.06 107 GLY A CA 1
ATOM 878 C C . GLY A 1 107 ? 1.699 -27.046 1.737 1.00 38.06 107 GLY A C 1
ATOM 879 O O . GLY A 1 107 ? 1.564 -27.900 2.613 1.00 38.06 107 GLY A O 1
ATOM 880 N N . HIS A 1 108 ? 2.283 -27.308 0.572 1.00 42.06 108 HIS A N 1
ATOM 881 C CA . HIS A 1 108 ? 3.127 -28.475 0.392 1.00 42.06 108 HIS A CA 1
ATOM 882 C C . HIS A 1 108 ? 4.455 -28.170 1.079 1.00 42.06 108 HIS A C 1
ATOM 884 O O . HIS A 1 108 ? 5.283 -27.431 0.555 1.00 42.06 108 HIS A O 1
ATOM 890 N N . HIS A 1 109 ? 4.621 -28.710 2.286 1.00 40.50 109 HIS A N 1
ATOM 891 C CA . HIS A 1 109 ? 5.935 -28.880 2.884 1.00 40.50 109 HIS A CA 1
ATOM 892 C C . HIS A 1 109 ? 6.739 -29.846 2.003 1.00 40.50 109 HIS A C 1
ATOM 894 O O . HIS A 1 109 ? 6.351 -31.005 1.846 1.00 40.50 109 HIS A O 1
ATOM 900 N N . THR A 1 110 ? 7.837 -29.354 1.439 1.00 44.56 110 THR A N 1
ATOM 901 C CA . THR A 1 110 ? 8.997 -30.153 1.025 1.00 44.56 110 THR A CA 1
ATOM 902 C C . THR A 1 110 ? 10.178 -29.743 1.874 1.00 44.56 110 THR A C 1
ATOM 904 O O . THR A 1 110 ? 10.321 -28.513 2.065 1.00 44.56 110 THR A O 1
#

pLDDT: mean 86.23, std 15.83, range [37.94, 97.81]

Sequence (110 aa):
MRATVEGRGIAHLIHFTRFENLNSILQHGIRPRQVLDAGGEEYIFNDELRLDGCLDAVSLSISFPNYKMFYPYRCQDYSINWAVLRLKSSILWDRIPGTDRIPEFRGHHT

Radius of gyration: 15.53 Å; chains: 1; bounding box: 37×42×35 Å

Secondary structure (DSSP, 8-state):
-HHHHHHTT--EEEEEEEGGGHHHHHHH-S--HHHHHHHT-----S-SS-TT--TTS---EESS--HHHHHHHHHH-TT--EEEEEEEGGGGTPPPTT---PPP------